Protein AF-A0A372QMX2-F1 (afdb_monomer_lite)

Foldseek 3Di:
DPPQVVDPCSLVVVCVVVVVDDSVRVVVCCLAPVPPLADPDQQDPVLLVLLLVVLVVPQDPVRDDPLVVSQVVCCVPPVHRHGSVNSVVSCVVCVVVSVVVVPDDPDDDDDDDDDDDDDDPPPDDPVNVVVVVVVVVPD

Radius of gyration: 22.15 Å; chains: 1; bounding box: 46×57×44 Å

Structure (mmCIF, N/CA/C/O backbone):
data_AF-A0A372QMX2-F1
#
_entry.id   AF-A0A372QMX2-F1
#
loop_
_atom_site.group_PDB
_atom_site.id
_atom_site.type_symbol
_atom_site.label_atom_id
_atom_site.label_alt_id
_atom_site.label_comp_id
_atom_site.label_asym_id
_atom_site.label_entity_id
_atom_site.label_seq_id
_atom_site.pdbx_PDB_ins_code
_atom_site.Cartn_x
_atom_site.Cartn_y
_atom_site.Cartn_z
_atom_site.occupancy
_atom_site.B_iso_or_equiv
_atom_site.auth_seq_id
_atom_site.auth_comp_id
_atom_site.auth_asym_id
_atom_site.auth_atom_id
_atom_site.pdbx_PDB_model_num
ATOM 1 N N . MET A 1 1 ? 3.155 -12.769 -13.671 1.00 62.50 1 MET A N 1
ATOM 2 C CA . MET A 1 1 ? 4.533 -12.503 -14.147 1.00 62.50 1 MET A CA 1
ATOM 3 C C . MET A 1 1 ? 5.201 -13.814 -14.568 1.00 62.50 1 MET A C 1
ATOM 5 O O . MET A 1 1 ? 6.360 -14.064 -14.267 1.00 62.50 1 MET A O 1
ATOM 9 N N . ASN A 1 2 ? 4.470 -14.699 -15.248 1.00 60.53 2 ASN A N 1
ATOM 10 C CA . ASN A 1 2 ? 4.689 -16.140 -15.059 1.00 60.53 2 ASN A CA 1
ATOM 11 C C . ASN A 1 2 ? 5.872 -16.675 -15.867 1.00 60.53 2 ASN A C 1
ATOM 13 O O . ASN A 1 2 ? 6.560 -17.583 -15.421 1.00 60.53 2 ASN A O 1
ATOM 17 N N . LYS A 1 3 ? 6.180 -16.048 -17.011 1.00 65.00 3 LYS A N 1
ATOM 18 C CA . LYS A 1 3 ? 7.301 -16.479 -17.851 1.00 65.00 3 LYS A CA 1
ATOM 19 C C . LYS A 1 3 ? 8.648 -16.226 -17.174 1.00 65.00 3 LYS A C 1
ATOM 21 O O . LYS A 1 3 ? 9.514 -17.087 -17.231 1.00 65.00 3 LYS A O 1
ATOM 26 N N . TRP A 1 4 ? 8.846 -15.051 -16.567 1.00 63.66 4 TRP A N 1
ATOM 27 C CA . TRP A 1 4 ? 10.166 -14.580 -16.104 1.00 63.66 4 TRP A CA 1
ATOM 28 C C . TRP A 1 4 ? 10.238 -14.309 -14.597 1.00 63.66 4 TRP A C 1
ATOM 30 O O . TRP A 1 4 ? 11.306 -13.967 -14.112 1.00 63.66 4 TRP A O 1
ATOM 40 N N . GLY A 1 5 ? 9.140 -14.469 -13.851 1.00 63.75 5 GLY A N 1
ATOM 41 C CA . GLY A 1 5 ? 9.049 -14.126 -12.426 1.00 63.75 5 GLY A CA 1
ATOM 42 C C . GLY A 1 5 ? 9.967 -14.928 -11.498 1.00 63.75 5 GLY A C 1
ATOM 43 O O . GLY A 1 5 ? 10.250 -14.465 -10.402 1.00 63.75 5 GLY A O 1
ATOM 44 N N . HIS A 1 6 ? 10.482 -16.075 -11.949 1.00 71.56 6 HIS A N 1
ATOM 45 C CA . HIS A 1 6 ? 11.485 -16.867 -11.227 1.00 71.56 6 HIS A CA 1
ATOM 46 C C . HIS A 1 6 ? 12.901 -16.259 -11.287 1.00 71.56 6 HIS A C 1
ATOM 48 O O . HIS A 1 6 ? 13.797 -16.709 -10.582 1.00 71.56 6 HIS A O 1
ATOM 54 N N . LEU A 1 7 ? 13.128 -15.245 -12.130 1.00 75.38 7 LEU A N 1
ATOM 55 C CA . LEU A 1 7 ? 14.431 -14.607 -12.296 1.00 75.38 7 LEU A CA 1
ATOM 56 C C . LEU A 1 7 ? 14.532 -13.324 -11.471 1.00 75.38 7 LEU A C 1
ATOM 58 O O . LEU A 1 7 ? 13.675 -12.441 -11.563 1.00 75.38 7 LEU A O 1
ATOM 62 N N . SER A 1 8 ? 15.654 -13.158 -10.771 1.00 68.06 8 SER A N 1
ATOM 63 C CA . SER A 1 8 ? 15.971 -11.946 -10.001 1.00 68.06 8 SER A CA 1
ATOM 64 C C . SER A 1 8 ? 15.983 -10.668 -10.856 1.00 68.06 8 SER A C 1
ATOM 66 O O . SER A 1 8 ? 15.664 -9.587 -10.368 1.00 68.06 8 SER A O 1
ATOM 68 N N . ASN A 1 9 ? 16.276 -10.783 -12.157 1.00 80.62 9 ASN A N 1
ATOM 69 C CA . ASN A 1 9 ? 16.352 -9.674 -13.113 1.00 80.62 9 ASN A CA 1
ATOM 70 C C . ASN A 1 9 ? 15.146 -9.573 -14.067 1.00 80.62 9 ASN A C 1
ATOM 72 O O . ASN A 1 9 ? 15.243 -8.949 -15.128 1.00 80.62 9 ASN A O 1
ATOM 76 N N . CYS A 1 10 ? 14.003 -10.163 -13.709 1.00 81.62 10 CYS A N 1
ATOM 77 C CA . CYS A 1 10 ? 12.812 -10.236 -14.559 1.00 81.62 10 CYS A CA 1
ATOM 78 C C . CYS A 1 10 ? 12.369 -8.880 -15.144 1.00 81.62 10 CYS A C 1
ATOM 80 O O . CYS A 1 10 ? 12.082 -8.793 -16.338 1.00 81.62 10 CYS A O 1
ATOM 82 N N . TYR A 1 11 ? 12.399 -7.805 -14.351 1.00 85.31 11 TYR A N 1
ATOM 83 C CA . TYR A 1 11 ? 12.025 -6.455 -14.792 1.00 85.31 11 TYR A CA 1
ATOM 84 C C . TYR A 1 11 ? 13.015 -5.840 -15.792 1.00 85.31 11 TYR A C 1
ATOM 86 O O . TYR A 1 11 ? 12.593 -5.184 -16.740 1.00 85.31 11 TYR A O 1
ATOM 94 N N . MET A 1 12 ? 14.322 -6.076 -15.627 1.00 84.88 12 MET A N 1
ATOM 95 C CA . MET A 1 12 ? 15.349 -5.620 -16.583 1.00 84.88 12 MET A CA 1
ATOM 96 C C . MET A 1 12 ? 15.166 -6.275 -17.944 1.00 84.88 12 MET A C 1
ATOM 98 O O . MET A 1 12 ? 15.343 -5.675 -18.998 1.00 84.88 12 MET A O 1
ATOM 102 N N . LYS A 1 13 ? 14.778 -7.537 -17.902 1.00 85.50 13 LYS A N 1
ATOM 103 C CA . LYS A 1 13 ? 14.465 -8.335 -19.065 1.00 85.50 13 LYS A CA 1
ATOM 104 C C . LYS A 1 13 ? 13.251 -7.745 -19.811 1.00 85.50 13 LYS A C 1
ATOM 106 O O . LYS A 1 13 ? 13.297 -7.634 -21.032 1.00 85.50 13 LYS A O 1
ATOM 111 N N . ILE A 1 14 ? 12.196 -7.329 -19.100 1.00 84.94 14 ILE A N 1
ATOM 112 C CA . ILE A 1 14 ? 11.032 -6.644 -19.700 1.00 84.94 14 ILE A CA 1
ATOM 113 C C . ILE A 1 14 ? 11.440 -5.287 -20.285 1.00 84.94 14 ILE A C 1
ATOM 115 O O . ILE A 1 14 ? 11.057 -4.983 -21.409 1.00 84.94 14 ILE A O 1
ATOM 119 N N . HIS A 1 15 ? 12.270 -4.518 -19.578 1.00 88.44 15 HIS A N 1
ATOM 120 C CA . HIS A 1 15 ? 12.805 -3.247 -20.075 1.00 88.44 15 HIS A CA 1
ATOM 121 C C . HIS A 1 15 ? 13.542 -3.403 -21.415 1.00 88.44 15 HIS A C 1
ATOM 123 O O . HIS A 1 15 ? 13.330 -2.607 -22.316 1.00 88.44 15 HIS A O 1
ATOM 129 N N . LYS A 1 16 ? 14.318 -4.481 -21.618 1.00 89.25 16 LYS A N 1
ATOM 130 C CA . LYS A 1 16 ? 14.956 -4.755 -22.924 1.00 89.25 16 LYS A CA 1
ATOM 131 C C . LYS A 1 16 ? 13.962 -4.882 -24.086 1.00 89.25 16 LYS A C 1
ATOM 133 O O . LYS A 1 16 ? 14.356 -4.695 -25.228 1.00 89.25 16 LYS A O 1
ATOM 138 N N . LYS A 1 17 ? 12.705 -5.244 -23.809 1.00 88.25 17 LYS A N 1
ATOM 139 C CA . LYS A 1 17 ? 11.631 -5.315 -24.813 1.00 88.25 17 LYS A CA 1
ATOM 140 C C . LYS A 1 17 ? 10.851 -4.009 -24.943 1.00 88.25 17 LYS A C 1
ATOM 142 O O . LYS A 1 17 ? 10.341 -3.728 -26.016 1.00 88.25 17 LYS A O 1
ATOM 147 N N . PHE A 1 18 ? 10.754 -3.249 -23.857 1.00 85.94 18 PHE A N 1
ATOM 148 C CA . PHE A 1 18 ? 10.033 -1.981 -23.774 1.00 85.94 18 PHE A CA 1
ATOM 149 C C . PHE A 1 18 ? 10.961 -0.921 -23.166 1.00 85.94 18 PHE A C 1
ATOM 151 O O . PHE A 1 18 ? 10.851 -0.621 -21.970 1.00 85.94 18 PHE A O 1
ATOM 158 N N . PRO A 1 19 ? 11.918 -0.395 -23.953 1.00 88.44 19 PRO A N 1
ATOM 159 C CA . PRO A 1 19 ? 12.963 0.492 -23.442 1.00 88.44 19 PRO A CA 1
ATOM 160 C C . PRO A 1 19 ? 12.417 1.843 -22.963 1.00 88.44 19 PRO A C 1
ATOM 162 O O . PRO A 1 19 ? 13.053 2.494 -22.139 1.00 88.44 19 PRO A O 1
ATOM 165 N N . GLU A 1 20 ? 11.214 2.217 -23.405 1.00 93.94 20 GLU A N 1
ATOM 166 C CA . GLU A 1 20 ? 10.464 3.406 -22.976 1.00 93.94 20 GLU A CA 1
ATOM 167 C C . GLU A 1 20 ? 10.214 3.454 -21.462 1.00 93.94 20 GLU A C 1
ATOM 169 O O . GLU A 1 20 ? 10.112 4.532 -20.876 1.00 93.94 20 GLU A O 1
ATOM 174 N N . TYR A 1 21 ? 10.132 2.292 -20.805 1.00 90.06 21 TYR A N 1
ATOM 175 C CA . TYR A 1 21 ? 9.895 2.200 -19.369 1.00 90.06 21 TYR A CA 1
ATOM 176 C C . TYR A 1 21 ? 11.101 1.621 -18.654 1.00 90.06 21 TYR A C 1
ATOM 178 O O . TYR A 1 21 ? 11.565 0.521 -18.952 1.00 90.06 21 TYR A O 1
ATOM 186 N N . THR A 1 22 ? 11.560 2.311 -17.618 1.00 92.44 22 THR A N 1
ATOM 187 C CA . THR A 1 22 ? 12.610 1.796 -16.739 1.00 92.44 22 THR A CA 1
ATOM 188 C C . THR A 1 22 ? 12.145 0.541 -16.002 1.00 92.44 22 THR A C 1
ATOM 190 O O . THR A 1 22 ? 10.972 0.380 -15.650 1.00 92.44 22 THR A O 1
ATOM 193 N N . SER A 1 23 ? 13.088 -0.336 -15.658 1.00 86.81 23 SER A N 1
ATOM 194 C CA . SER A 1 23 ? 12.812 -1.525 -14.839 1.00 86.81 23 SER A CA 1
ATOM 195 C C . SER A 1 23 ? 12.128 -1.190 -13.505 1.00 86.81 23 SER A C 1
ATOM 197 O O . SER A 1 23 ? 11.283 -1.956 -13.035 1.00 86.81 23 SER A O 1
ATOM 199 N N . LYS A 1 24 ? 12.426 -0.018 -12.924 1.00 89.19 24 LYS A N 1
ATOM 200 C CA . LYS A 1 24 ? 11.755 0.506 -11.724 1.00 89.19 24 LYS A CA 1
ATOM 201 C C . LYS A 1 24 ? 10.283 0.828 -11.982 1.00 89.19 24 LYS A C 1
ATOM 203 O O . LYS A 1 24 ? 9.439 0.398 -11.199 1.00 89.19 24 LYS A O 1
ATOM 208 N N . GLN A 1 25 ? 9.964 1.532 -13.070 1.00 90.81 25 GLN A N 1
ATOM 209 C CA . GLN A 1 25 ? 8.578 1.838 -13.449 1.00 90.81 25 GLN A CA 1
ATOM 210 C C . GLN A 1 25 ? 7.782 0.560 -13.722 1.00 90.81 25 GLN A C 1
ATOM 212 O O . GLN A 1 25 ? 6.668 0.412 -13.221 1.00 90.81 25 GLN A O 1
ATOM 217 N N . ILE A 1 26 ? 8.383 -0.400 -14.432 1.00 90.06 26 ILE A N 1
ATOM 218 C CA . ILE A 1 26 ? 7.765 -1.702 -14.713 1.00 90.06 26 ILE A CA 1
ATOM 219 C C . ILE A 1 26 ? 7.473 -2.441 -13.403 1.00 90.06 26 ILE A C 1
ATOM 221 O O . ILE A 1 26 ? 6.350 -2.903 -13.193 1.00 90.06 26 ILE A O 1
ATOM 225 N N . ARG A 1 27 ? 8.450 -2.513 -12.487 1.00 89.44 27 ARG A N 1
ATOM 226 C CA . ARG A 1 27 ? 8.256 -3.121 -11.165 1.00 89.44 27 ARG A CA 1
ATOM 227 C C . ARG A 1 27 ? 7.131 -2.453 -10.399 1.00 89.44 27 ARG A C 1
ATOM 229 O O . ARG A 1 27 ? 6.258 -3.146 -9.887 1.00 89.44 27 ARG A O 1
ATOM 236 N N . GLN A 1 28 ? 7.147 -1.127 -10.326 1.00 87.75 28 GLN A N 1
ATOM 237 C CA . GLN A 1 28 ? 6.142 -0.373 -9.591 1.00 87.75 28 GLN A CA 1
ATOM 238 C C . GLN A 1 28 ? 4.743 -0.603 -10.164 1.00 87.75 28 GLN A C 1
ATOM 240 O O . GLN A 1 28 ? 3.803 -0.855 -9.411 1.00 87.75 28 GLN A O 1
ATOM 245 N N . ARG A 1 29 ? 4.597 -0.569 -11.493 1.00 88.62 29 ARG A N 1
ATOM 246 C CA . ARG A 1 29 ? 3.327 -0.841 -12.172 1.00 88.62 29 ARG A CA 1
ATOM 247 C C . ARG A 1 29 ? 2.841 -2.262 -11.898 1.00 88.62 29 ARG A C 1
ATOM 249 O O . ARG A 1 29 ? 1.657 -2.448 -11.631 1.00 88.62 29 ARG A O 1
ATOM 256 N N . TRP A 1 30 ? 3.746 -3.242 -11.897 1.00 87.06 30 TRP A N 1
ATOM 257 C CA . TRP A 1 30 ? 3.411 -4.630 -11.591 1.00 87.06 30 TRP A CA 1
ATOM 258 C C . TRP A 1 30 ? 2.823 -4.778 -10.184 1.00 87.06 30 TRP A C 1
ATOM 260 O O . TRP A 1 30 ? 1.654 -5.127 -10.044 1.00 87.06 30 TRP A O 1
ATOM 270 N N . VAL A 1 31 ? 3.594 -4.411 -9.155 1.00 84.88 31 VAL A N 1
ATOM 271 C CA . VAL A 1 31 ? 3.221 -4.613 -7.739 1.00 84.88 31 VAL A CA 1
ATOM 272 C C . VAL A 1 31 ? 2.049 -3.750 -7.266 1.00 84.88 31 VAL A C 1
ATOM 274 O O . VAL A 1 31 ? 1.536 -3.957 -6.171 1.00 84.88 31 VAL A O 1
ATOM 277 N N . SER A 1 32 ? 1.645 -2.744 -8.046 1.00 80.88 32 SER A N 1
ATOM 278 C CA . SER A 1 32 ? 0.522 -1.866 -7.701 1.00 80.88 32 SER A CA 1
ATOM 279 C C . SER A 1 32 ? -0.754 -2.164 -8.484 1.00 80.88 32 SER A C 1
ATOM 281 O O . SER A 1 32 ? -1.842 -1.908 -7.963 1.00 80.88 32 SER A O 1
ATOM 283 N N . LYS A 1 33 ? -0.645 -2.644 -9.732 1.00 83.12 33 LYS A N 1
ATOM 284 C CA . LYS A 1 33 ? -1.774 -2.678 -10.676 1.00 83.12 33 LYS A CA 1
ATOM 285 C C . LYS A 1 33 ? -1.899 -3.943 -11.521 1.00 83.12 33 LYS A C 1
ATOM 287 O O . LYS A 1 33 ? -3.012 -4.209 -11.943 1.00 83.12 33 LYS A O 1
ATOM 292 N N . LEU A 1 34 ? -0.816 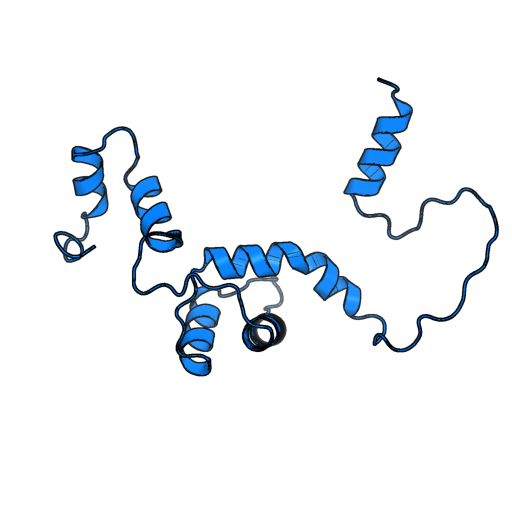-4.661 -11.826 1.00 84.00 34 LEU A N 1
ATOM 293 C CA . LEU A 1 34 ? -0.865 -5.777 -12.795 1.00 84.00 34 LEU A CA 1
ATOM 294 C C .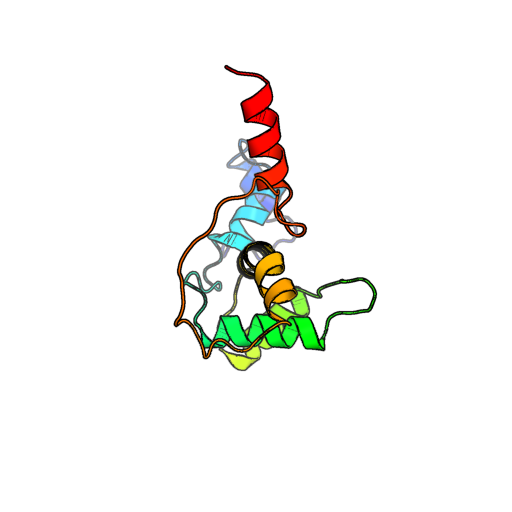 LEU A 1 34 ? -0.736 -7.163 -12.156 1.00 84.00 34 LEU A C 1
ATOM 296 O O . LEU A 1 34 ? -0.934 -8.169 -12.835 1.00 84.00 34 LEU A O 1
ATOM 300 N N . ASP A 1 35 ? -0.362 -7.234 -10.882 1.00 82.31 35 ASP A N 1
ATOM 301 C CA . ASP A 1 35 ? -0.284 -8.501 -10.169 1.00 82.31 35 ASP A CA 1
ATOM 302 C C . ASP A 1 35 ? -1.689 -9.070 -9.920 1.00 82.31 35 ASP A C 1
ATOM 304 O O . ASP A 1 35 ? -2.483 -8.481 -9.194 1.00 82.31 35 ASP A O 1
ATOM 308 N N . GLN A 1 36 ? -1.970 -10.232 -10.516 1.00 81.62 36 GLN A N 1
ATOM 309 C CA . GLN A 1 36 ? -3.259 -10.933 -10.439 1.00 81.62 36 GLN A CA 1
ATOM 310 C C . GLN A 1 36 ? -3.624 -11.378 -9.019 1.00 81.62 36 GLN A C 1
ATOM 312 O O . GLN A 1 36 ? -4.792 -11.620 -8.738 1.00 81.62 36 GLN A O 1
ATOM 317 N N . SER A 1 37 ? -2.640 -11.497 -8.125 1.00 82.69 37 SER A N 1
ATOM 318 C CA . SER A 1 37 ? -2.896 -11.821 -6.720 1.00 82.69 37 SER A CA 1
ATOM 319 C C . SER A 1 37 ? -3.452 -10.635 -5.924 1.00 82.69 37 SER A C 1
ATOM 321 O O . SER A 1 37 ? -3.913 -10.820 -4.799 1.00 82.69 37 SER A O 1
ATOM 323 N N . LEU A 1 38 ? -3.417 -9.417 -6.482 1.00 85.88 38 LEU A N 1
ATOM 324 C CA . LEU A 1 38 ? -3.929 -8.221 -5.824 1.00 85.88 38 LEU A CA 1
ATOM 325 C C . LEU A 1 38 ? -5.446 -8.116 -5.958 1.00 85.88 38 LEU A C 1
ATOM 327 O O . LEU A 1 38 ? -6.009 -8.135 -7.049 1.00 85.88 38 LEU A O 1
ATOM 331 N N . CYS A 1 39 ? -6.105 -7.857 -4.834 1.00 86.00 39 CYS A N 1
ATOM 332 C CA . CYS A 1 39 ? -7.506 -7.474 -4.831 1.00 86.00 39 CYS A CA 1
ATOM 333 C C . CYS A 1 39 ? -7.648 -5.992 -5.225 1.00 86.00 39 CYS A C 1
ATOM 335 O O . CYS A 1 39 ? -7.298 -5.079 -4.461 1.00 86.00 39 CYS A O 1
ATOM 337 N N . HIS A 1 40 ? -8.168 -5.751 -6.432 1.00 84.00 40 HIS A N 1
ATOM 338 C CA . HIS A 1 40 ? -8.329 -4.412 -7.011 1.00 84.00 40 HIS A CA 1
ATOM 339 C C . HIS A 1 40 ? -9.607 -3.679 -6.586 1.00 84.00 40 HIS A C 1
ATOM 341 O O . HIS A 1 40 ? -9.698 -2.465 -6.797 1.00 84.00 40 HIS A O 1
ATOM 347 N N . GLU A 1 41 ? -10.540 -4.383 -5.943 1.00 87.75 41 GLU A N 1
ATOM 348 C CA . GLU A 1 41 ? -11.808 -3.845 -5.440 1.00 87.75 41 GLU A CA 1
ATOM 349 C C . GLU A 1 41 ? -11.603 -2.596 -4.559 1.00 87.75 41 GLU A C 1
ATOM 351 O O . GLU A 1 41 ? -10.500 -2.349 -4.050 1.00 87.75 41 GLU A O 1
ATOM 356 N N . PRO A 1 42 ? -12.618 -1.746 -4.354 1.00 87.38 42 PRO A N 1
ATOM 357 C CA . PRO A 1 42 ? -12.575 -0.751 -3.280 1.00 87.38 42 PRO A CA 1
ATOM 358 C C . PRO A 1 42 ? -12.293 -1.412 -1.919 1.00 87.38 42 PRO A C 1
ATOM 360 O O . PRO A 1 42 ? -12.483 -2.618 -1.762 1.00 87.38 42 PRO A O 1
ATOM 363 N N . LEU A 1 43 ? -11.751 -0.639 -0.972 1.00 89.25 43 LEU A N 1
ATOM 364 C CA . LEU A 1 43 ? -11.661 -1.100 0.416 1.00 89.25 43 LEU A CA 1
ATOM 365 C C . LEU A 1 43 ? -13.083 -1.156 0.970 1.00 89.25 43 LEU A C 1
ATOM 367 O O . LEU A 1 43 ? -13.847 -0.214 0.769 1.00 89.25 43 LEU A O 1
ATOM 371 N N . ASP A 1 44 ? -13.431 -2.260 1.614 1.00 89.94 44 ASP A N 1
ATOM 372 C CA . ASP A 1 44 ? -14.706 -2.381 2.307 1.00 89.94 44 ASP A CA 1
ATOM 373 C C . ASP A 1 44 ? -14.664 -1.624 3.642 1.00 89.94 44 ASP A C 1
ATOM 375 O O . ASP A 1 44 ? -13.594 -1.416 4.215 1.00 89.94 44 ASP A O 1
ATOM 379 N N . LYS A 1 45 ? -15.824 -1.239 4.180 1.00 90.38 45 LYS A N 1
ATOM 380 C CA . LYS A 1 45 ? -15.941 -0.514 5.454 1.00 90.38 45 LYS A CA 1
ATOM 381 C C . LYS A 1 45 ? -15.248 -1.255 6.600 1.00 90.38 45 LYS A C 1
ATOM 383 O O . LYS A 1 45 ? -14.598 -0.621 7.428 1.00 90.38 45 LYS A O 1
ATOM 388 N N . ALA A 1 46 ? -15.337 -2.585 6.631 1.00 90.19 46 ALA A N 1
ATOM 389 C CA . ALA A 1 46 ? -14.653 -3.397 7.635 1.00 90.19 46 ALA A CA 1
ATOM 390 C C . ALA A 1 46 ? -13.119 -3.310 7.506 1.00 90.19 46 ALA A C 1
ATOM 392 O O . ALA A 1 46 ? -12.425 -3.135 8.508 1.00 90.19 46 ALA A O 1
ATOM 393 N N . GLU A 1 47 ? -12.587 -3.350 6.278 1.00 91.50 47 GLU A N 1
ATOM 394 C CA . GLU A 1 47 ? -11.154 -3.150 6.023 1.00 91.50 47 GLU A CA 1
ATOM 395 C C . GLU A 1 47 ? -10.724 -1.725 6.397 1.00 91.50 47 GLU A C 1
ATOM 397 O O . GLU A 1 47 ? -9.675 -1.536 7.007 1.00 91.50 47 GLU A O 1
ATOM 402 N N . GLU A 1 48 ? -11.533 -0.717 6.058 1.00 91.44 48 GLU A N 1
ATOM 403 C CA . GLU A 1 48 ? -11.286 0.691 6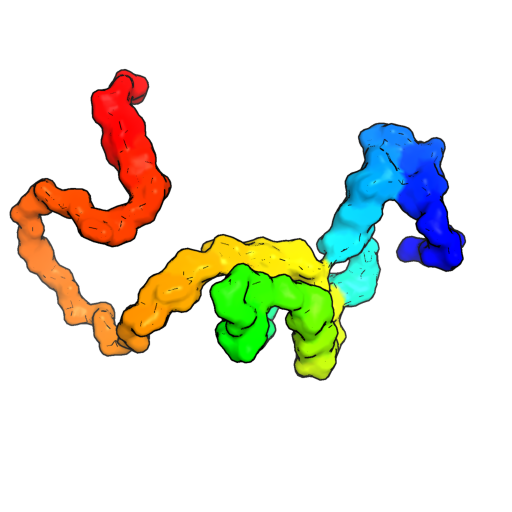.380 1.00 91.44 48 GLU A CA 1
ATOM 404 C C . GLU A 1 48 ? -11.153 0.930 7.891 1.00 91.44 48 GLU A C 1
ATOM 406 O O . GLU A 1 48 ? -10.206 1.598 8.322 1.00 91.44 48 GLU A O 1
ATOM 411 N N . ILE A 1 49 ? -12.073 0.369 8.686 1.00 91.62 49 ILE A N 1
ATOM 412 C CA . ILE A 1 49 ? -12.053 0.432 10.155 1.00 91.62 49 ILE A CA 1
ATOM 413 C C . ILE A 1 49 ? -10.821 -0.298 10.692 1.00 91.62 49 ILE A C 1
ATOM 415 O O . ILE A 1 49 ? -10.076 0.265 11.496 1.00 91.62 49 ILE A O 1
ATOM 419 N N . PHE A 1 50 ? -10.561 -1.511 10.197 1.00 93.62 50 PHE A N 1
ATOM 420 C CA . PHE A 1 50 ? -9.406 -2.302 10.612 1.00 93.62 50 PHE A CA 1
ATOM 421 C C . PHE A 1 50 ? -8.085 -1.572 10.355 1.00 93.62 50 PHE A C 1
ATOM 423 O O . PHE A 1 50 ? -7.222 -1.543 11.225 1.00 93.62 50 PHE A O 1
ATOM 430 N N . ILE A 1 51 ? -7.923 -0.936 9.189 1.00 92.25 51 ILE A N 1
ATOM 431 C CA . ILE A 1 51 ? -6.715 -0.170 8.853 1.00 92.25 51 ILE A CA 1
ATOM 432 C C . ILE A 1 51 ? -6.484 0.956 9.858 1.00 92.25 51 ILE A C 1
ATOM 434 O O . ILE A 1 51 ? -5.362 1.130 10.331 1.00 92.25 51 ILE A O 1
ATOM 438 N N . VAL A 1 52 ? -7.526 1.730 10.170 1.00 91.12 52 VAL A N 1
ATOM 439 C CA . VAL A 1 52 ? -7.414 2.851 11.112 1.00 91.12 52 VAL A CA 1
ATOM 440 C C . VAL A 1 52 ? -7.050 2.343 12.504 1.00 91.12 52 VAL A C 1
ATOM 442 O O . VAL A 1 52 ? -6.123 2.879 13.108 1.00 91.12 52 VAL A O 1
ATOM 445 N N . GLN A 1 53 ? -7.733 1.303 12.983 1.00 90.75 53 GLN A N 1
ATOM 446 C CA . GLN A 1 53 ? -7.484 0.723 14.300 1.00 90.75 53 GLN A CA 1
ATOM 447 C C . GLN A 1 53 ? -6.070 0.140 14.395 1.00 90.75 53 GLN A C 1
ATOM 449 O O . GLN A 1 53 ? -5.301 0.512 15.276 1.00 90.75 53 GLN A O 1
ATOM 454 N N . TRP A 1 54 ? -5.673 -0.677 13.417 1.00 93.75 54 TRP A N 1
ATOM 455 C CA . TRP A 1 54 ? -4.348 -1.288 13.378 1.00 93.75 54 TRP A CA 1
ATOM 456 C C . TRP A 1 54 ? -3.239 -0.238 13.367 1.00 93.75 54 TRP A C 1
ATOM 458 O O . TRP A 1 54 ? -2.239 -0.398 14.065 1.00 93.75 54 TRP A O 1
ATOM 468 N N . ILE A 1 55 ? -3.401 0.842 12.589 1.00 90.75 55 ILE A N 1
ATOM 469 C CA . ILE A 1 55 ? -2.420 1.930 12.564 1.00 90.75 55 ILE A CA 1
ATOM 470 C C . ILE A 1 55 ? -2.335 2.593 13.937 1.00 90.75 55 ILE A C 1
ATOM 472 O O . ILE A 1 55 ? -1.219 2.743 14.413 1.00 90.75 55 ILE A O 1
ATOM 476 N N . LYS A 1 56 ? -3.460 2.924 14.585 1.00 87.19 56 LYS A N 1
ATOM 477 C CA . LYS A 1 56 ? -3.464 3.523 15.931 1.00 87.19 56 LYS A CA 1
ATOM 478 C C . LYS A 1 56 ? -2.747 2.638 16.958 1.00 87.19 56 LYS A C 1
ATOM 480 O O . LYS A 1 56 ? -1.911 3.140 17.699 1.00 87.19 56 LYS A O 1
ATOM 485 N N . ASP A 1 57 ? -3.001 1.333 16.933 1.00 88.25 57 ASP A N 1
ATOM 486 C CA . ASP A 1 57 ? -2.435 0.382 17.900 1.00 88.25 57 ASP A CA 1
ATOM 487 C C . ASP A 1 57 ? -0.944 0.084 17.660 1.00 88.25 57 ASP A C 1
ATOM 489 O O . ASP A 1 57 ? -0.225 -0.321 18.570 1.00 88.25 57 ASP A O 1
ATOM 493 N N . ASN A 1 58 ? -0.459 0.271 16.427 1.00 86.06 58 ASN A N 1
ATOM 494 C CA . ASN A 1 58 ? 0.918 -0.043 16.026 1.00 86.06 58 ASN A CA 1
ATOM 495 C C . ASN A 1 58 ? 1.748 1.207 15.690 1.00 86.06 58 ASN A C 1
ATOM 497 O O . ASN A 1 58 ? 2.878 1.086 15.195 1.00 86.06 58 ASN A O 1
ATOM 501 N N . GLN A 1 59 ? 1.204 2.406 15.914 1.00 80.25 59 GLN A N 1
ATOM 502 C CA . GLN A 1 59 ? 1.917 3.654 15.686 1.00 80.25 59 GLN A CA 1
ATOM 503 C C . GLN A 1 59 ? 2.970 3.825 16.777 1.00 80.25 59 GLN A C 1
ATOM 505 O O . GLN A 1 59 ? 2.682 3.915 17.966 1.00 80.25 59 GLN A O 1
ATOM 510 N N . THR A 1 60 ? 4.229 3.841 16.354 1.00 76.56 60 THR A N 1
ATOM 511 C CA . THR A 1 60 ? 5.351 4.154 17.244 1.00 76.56 60 THR A CA 1
ATOM 512 C C . THR A 1 60 ? 5.404 5.652 17.535 1.00 76.56 60 THR A C 1
ATOM 514 O O . THR A 1 60 ? 4.858 6.449 16.773 1.00 76.56 60 THR A O 1
ATOM 517 N N . ALA A 1 61 ? 6.153 6.047 18.569 1.00 70.44 61 ALA A N 1
ATOM 518 C CA . ALA A 1 61 ? 6.391 7.452 18.925 1.00 70.44 61 ALA A CA 1
ATOM 519 C C . ALA A 1 61 ? 6.951 8.319 17.770 1.00 70.44 61 ALA A C 1
ATOM 521 O O . ALA A 1 61 ? 6.904 9.540 17.839 1.00 70.44 61 ALA A O 1
ATOM 522 N N . TYR A 1 62 ? 7.464 7.697 16.700 1.00 74.38 62 TYR A N 1
ATOM 523 C CA . TYR A 1 62 ? 8.000 8.363 15.508 1.00 74.38 62 TYR A CA 1
ATOM 524 C C . TYR A 1 62 ? 7.032 8.395 14.313 1.00 74.38 62 TYR A C 1
ATOM 526 O O . TYR A 1 62 ? 7.482 8.549 13.178 1.00 74.38 62 TYR A O 1
ATOM 534 N N . ASP A 1 63 ? 5.731 8.158 14.513 1.00 76.94 63 ASP A N 1
ATOM 535 C CA . ASP A 1 63 ? 4.721 8.112 13.439 1.00 76.94 63 ASP A CA 1
ATOM 536 C C . ASP A 1 63 ? 5.023 7.098 12.316 1.00 76.94 63 ASP A C 1
ATOM 538 O O . ASP A 1 63 ? 4.484 7.161 11.203 1.00 76.94 63 ASP A O 1
ATOM 542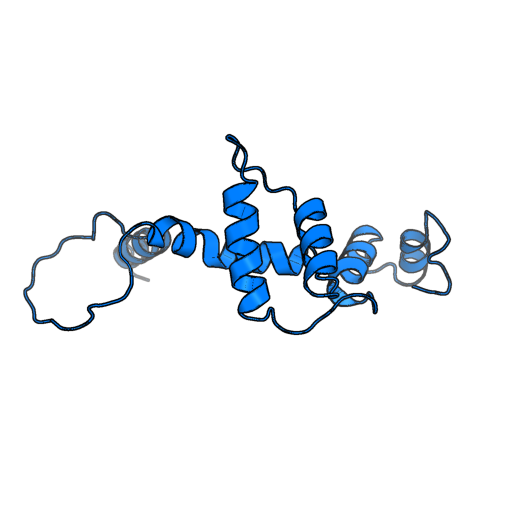 N N . LYS A 1 64 ? 5.899 6.125 12.586 1.00 87.19 64 LYS A N 1
ATOM 543 C CA . LYS A 1 64 ? 6.330 5.149 11.588 1.00 87.19 64 LYS A CA 1
ATOM 544 C C . LYS A 1 64 ? 5.302 4.032 11.461 1.00 87.19 64 LYS A C 1
ATOM 546 O O . LYS A 1 64 ? 5.107 3.251 12.389 1.00 87.19 64 LYS A O 1
ATOM 551 N N . ILE A 1 65 ? 4.718 3.913 10.268 1.00 88.88 65 ILE A N 1
ATOM 552 C CA . ILE A 1 65 ? 3.743 2.870 9.924 1.00 88.88 65 ILE A CA 1
ATOM 553 C C . ILE A 1 65 ? 4.442 1.721 9.195 1.00 88.88 65 ILE A C 1
ATOM 555 O O . ILE A 1 65 ? 5.051 1.898 8.134 1.00 88.88 65 ILE A O 1
ATOM 559 N N . TYR A 1 66 ? 4.321 0.510 9.737 1.00 91.50 66 TYR A N 1
ATOM 560 C CA . TYR A 1 66 ? 4.874 -0.703 9.136 1.00 91.50 66 TYR A CA 1
ATOM 561 C C . TYR A 1 66 ? 3.909 -1.316 8.112 1.00 91.50 66 TYR A C 1
ATOM 563 O O . TYR A 1 66 ? 3.281 -2.342 8.365 1.00 91.50 66 TYR A O 1
ATOM 571 N N . TRP A 1 67 ? 3.834 -0.723 6.918 1.00 92.38 67 TRP A N 1
ATOM 572 C CA . TRP A 1 67 ? 2.894 -1.128 5.859 1.00 92.38 67 TRP A CA 1
ATOM 573 C C . TRP A 1 67 ? 2.911 -2.621 5.517 1.00 92.38 67 TRP A C 1
ATOM 575 O O . TRP A 1 67 ? 1.859 -3.217 5.322 1.00 92.38 67 TRP A O 1
ATOM 585 N N . LYS A 1 68 ? 4.092 -3.253 5.477 1.00 91.38 68 LYS A N 1
ATOM 586 C CA . LYS A 1 68 ? 4.205 -4.694 5.195 1.00 91.38 68 LYS A CA 1
ATOM 587 C C . LYS A 1 68 ? 3.512 -5.558 6.252 1.00 91.38 68 LYS A C 1
ATOM 589 O O . LYS A 1 68 ? 2.913 -6.566 5.894 1.00 91.38 68 LYS A O 1
ATOM 594 N N . LYS A 1 69 ? 3.581 -5.158 7.528 1.00 93.19 69 LYS A N 1
ATOM 595 C CA . LYS A 1 69 ? 2.893 -5.855 8.623 1.00 93.19 69 LYS A CA 1
ATOM 596 C C . LYS A 1 69 ? 1.379 -5.662 8.516 1.00 93.19 69 LYS A C 1
ATOM 598 O O . LYS A 1 69 ? 0.650 -6.639 8.608 1.00 93.19 69 LYS A O 1
ATOM 603 N N . LEU A 1 70 ? 0.929 -4.444 8.209 1.00 94.00 70 LEU A N 1
ATOM 604 C CA . LEU A 1 70 ? -0.489 -4.154 7.972 1.00 94.00 70 LEU A CA 1
ATOM 605 C C . LEU A 1 70 ? -1.067 -4.975 6.805 1.00 94.00 70 LEU A C 1
ATOM 607 O O . LEU A 1 70 ? -2.152 -5.528 6.928 1.00 94.00 70 LEU A O 1
ATOM 611 N N . ILE A 1 71 ? -0.341 -5.097 5.686 1.00 93.12 71 ILE A N 1
ATOM 612 C CA . ILE A 1 71 ? -0.768 -5.925 4.541 1.00 93.12 71 ILE A CA 1
ATOM 613 C C . ILE A 1 71 ? -0.905 -7.395 4.945 1.00 93.12 71 ILE A C 1
ATOM 615 O O . ILE A 1 71 ? -1.866 -8.045 4.543 1.00 93.12 71 ILE A O 1
ATOM 619 N N . ALA A 1 72 ? 0.049 -7.919 5.721 1.00 93.12 72 ALA A N 1
ATOM 620 C CA . ALA A 1 72 ? -0.009 -9.294 6.204 1.00 93.12 72 ALA A CA 1
ATOM 621 C C . ALA A 1 72 ? -1.226 -9.515 7.117 1.00 93.12 72 ALA A C 1
ATOM 623 O O . ALA A 1 72 ? -1.985 -10.447 6.876 1.00 93.12 72 ALA A O 1
ATOM 624 N N . ALA A 1 73 ? -1.464 -8.608 8.069 1.00 93.44 73 ALA A N 1
ATOM 625 C CA . ALA A 1 73 ? -2.609 -8.671 8.977 1.00 93.44 73 ALA A CA 1
ATOM 626 C C . ALA A 1 73 ? -3.956 -8.564 8.236 1.00 93.44 73 ALA A C 1
ATOM 628 O O . ALA A 1 73 ? -4.883 -9.313 8.517 1.00 93.44 73 ALA A O 1
ATOM 629 N N . LEU A 1 74 ? -4.059 -7.685 7.232 1.00 92.94 74 LEU A N 1
ATOM 630 C CA . LEU A 1 74 ? -5.246 -7.596 6.374 1.00 92.94 74 LEU A CA 1
ATOM 631 C C . LEU A 1 74 ? -5.488 -8.879 5.582 1.00 92.94 74 LEU A C 1
ATOM 633 O O . LEU A 1 74 ? -6.627 -9.316 5.444 1.00 92.94 74 LEU A O 1
ATOM 637 N N . LYS A 1 75 ? -4.421 -9.482 5.052 1.00 92.62 75 LYS A N 1
ATOM 638 C CA . LYS A 1 75 ? -4.527 -10.742 4.318 1.00 92.62 75 LYS A CA 1
ATOM 639 C C . LYS A 1 75 ? -4.982 -11.879 5.233 1.00 92.62 75 LYS A C 1
ATOM 641 O O . LYS A 1 75 ? -5.769 -12.707 4.795 1.00 92.62 75 LYS A O 1
ATOM 646 N N . GLU A 1 76 ? -4.495 -11.915 6.468 1.00 93.44 76 GLU A N 1
ATOM 647 C CA . GLU A 1 76 ? -4.889 -12.901 7.476 1.00 93.44 76 GLU A CA 1
ATOM 648 C C . GLU A 1 76 ? -6.361 -12.749 7.882 1.00 93.44 76 GLU A C 1
ATOM 650 O O . GLU A 1 76 ? -7.083 -13.738 7.918 1.00 93.44 76 GLU A O 1
ATOM 655 N N . GLN A 1 77 ? -6.824 -11.515 8.099 1.00 92.94 77 GLN A N 1
ATOM 656 C CA . GLN A 1 77 ? -8.194 -11.231 8.544 1.00 92.94 77 GLN A CA 1
ATOM 657 C C . GLN A 1 77 ? -9.244 -11.333 7.427 1.00 92.94 77 GLN A C 1
ATOM 659 O O . GLN A 1 77 ? -10.320 -11.885 7.633 1.00 92.94 77 GLN A O 1
ATOM 664 N N . PHE A 1 78 ? -8.954 -10.803 6.235 1.00 90.88 78 PHE A N 1
ATOM 665 C CA . PHE A 1 78 ? -9.939 -10.659 5.152 1.00 90.88 78 PHE A CA 1
ATOM 666 C C . PHE A 1 78 ? -9.676 -11.577 3.953 1.00 90.88 78 PHE A C 1
ATOM 668 O O . PHE A 1 78 ? -10.425 -11.548 2.979 1.00 90.88 78 PHE A O 1
ATOM 675 N N . GLY A 1 79 ? -8.572 -12.332 3.948 1.00 89.25 79 GLY A N 1
ATOM 676 C CA . GLY A 1 79 ? -8.163 -13.168 2.812 1.00 89.25 79 GLY A CA 1
ATOM 677 C C . GLY A 1 79 ? -7.734 -12.383 1.562 1.00 89.25 79 GLY A C 1
ATOM 678 O O . GLY A 1 79 ? -7.351 -12.980 0.555 1.00 89.25 79 GLY A O 1
ATOM 679 N N . LYS A 1 80 ? -7.769 -11.044 1.599 1.00 88.69 80 LYS A N 1
ATOM 680 C CA . LYS A 1 80 ? -7.519 -10.161 0.451 1.00 88.69 80 LYS A CA 1
ATOM 681 C C . LYS A 1 80 ? -6.118 -9.558 0.514 1.00 88.69 80 LYS A C 1
ATOM 683 O O . LYS A 1 80 ? -5.766 -8.841 1.448 1.00 88.69 80 LYS A O 1
ATOM 688 N N . LEU A 1 81 ? -5.317 -9.775 -0.531 1.00 89.62 81 LEU A N 1
ATOM 689 C CA . LEU A 1 81 ? -4.028 -9.097 -0.674 1.00 89.62 81 LEU A CA 1
ATOM 690 C C . LEU A 1 81 ? -4.235 -7.699 -1.271 1.00 89.62 81 LEU A C 1
ATOM 692 O O . LEU A 1 81 ? -4.497 -7.538 -2.464 1.00 89.62 81 LEU A O 1
ATOM 696 N N . ARG A 1 82 ? -4.100 -6.667 -0.437 1.00 89.81 82 ARG A N 1
ATOM 697 C CA . ARG A 1 82 ? -4.147 -5.263 -0.867 1.00 89.81 82 ARG A CA 1
ATOM 698 C C . ARG A 1 82 ? -2.745 -4.748 -1.187 1.00 89.81 82 ARG A C 1
ATOM 700 O O . ARG A 1 82 ? -1.781 -5.059 -0.493 1.00 89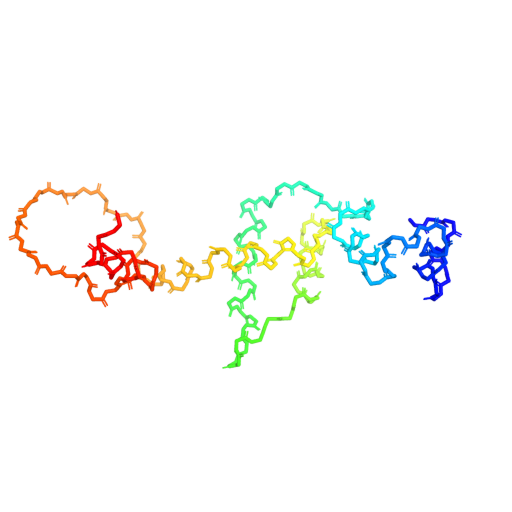.81 82 ARG A O 1
ATOM 707 N N . SER A 1 83 ? -2.627 -3.925 -2.232 1.00 89.38 83 SER A N 1
ATOM 708 C CA . SER A 1 83 ? -1.345 -3.282 -2.548 1.00 89.38 83 SER A CA 1
ATOM 709 C C . SER A 1 83 ? -0.983 -2.241 -1.489 1.00 89.38 83 SER A C 1
ATOM 711 O O . SER A 1 83 ? -1.843 -1.507 -0.998 1.00 89.38 83 SER A O 1
ATOM 713 N N . GLU A 1 84 ? 0.312 -2.106 -1.201 1.00 92.06 84 GLU A N 1
ATOM 714 C CA . GLU A 1 84 ? 0.826 -1.075 -0.290 1.00 92.06 84 GLU A CA 1
ATOM 715 C C . GLU A 1 84 ? 0.361 0.330 -0.694 1.00 92.06 84 GLU A C 1
ATOM 717 O O . GLU A 1 84 ? 0.006 1.151 0.148 1.00 92.06 84 GLU A O 1
ATOM 722 N N . ASN A 1 85 ? 0.295 0.593 -2.001 1.00 89.88 85 ASN A N 1
ATOM 723 C CA . ASN A 1 85 ? -0.127 1.886 -2.520 1.00 89.88 85 ASN A CA 1
ATOM 724 C C . ASN A 1 85 ? -1.607 2.182 -2.234 1.00 89.88 85 ASN A C 1
ATOM 726 O O . ASN A 1 85 ? -1.959 3.334 -2.009 1.00 89.88 85 ASN A O 1
ATOM 730 N N . LYS A 1 86 ? -2.477 1.162 -2.227 1.00 91.00 86 LYS A N 1
ATOM 731 C CA . LYS A 1 86 ? -3.901 1.320 -1.882 1.00 91.00 86 LYS A CA 1
ATOM 732 C C . LYS A 1 86 ? -4.050 1.777 -0.429 1.00 91.00 86 LYS A C 1
ATOM 734 O O . LYS A 1 86 ? -4.777 2.729 -0.168 1.00 91.00 86 LYS A O 1
ATOM 739 N N . LEU A 1 87 ? -3.311 1.142 0.481 1.00 91.81 87 LEU A N 1
ATOM 740 C CA . LEU A 1 87 ? -3.322 1.446 1.915 1.00 91.81 87 LEU A CA 1
ATOM 741 C C . LEU A 1 87 ? -2.752 2.830 2.213 1.00 91.81 87 LEU A C 1
ATOM 743 O O . LEU A 1 87 ? -3.357 3.597 2.956 1.00 91.81 87 LEU A O 1
ATOM 747 N N . LYS A 1 88 ? -1.624 3.173 1.579 1.00 91.62 88 LYS A N 1
ATOM 748 C CA . LYS A 1 88 ? -1.037 4.512 1.680 1.00 91.62 88 LYS A CA 1
ATOM 749 C C . LYS A 1 88 ? -2.006 5.579 1.196 1.00 91.62 88 LYS A C 1
ATOM 751 O O . LYS A 1 88 ? -2.246 6.537 1.919 1.00 91.62 88 LYS A O 1
ATOM 756 N N . ASN A 1 89 ? -2.583 5.402 0.008 1.00 90.94 89 ASN A N 1
ATOM 757 C CA . ASN A 1 89 ? -3.538 6.362 -0.540 1.00 90.94 89 ASN A CA 1
ATOM 758 C C . ASN A 1 89 ? -4.733 6.550 0.401 1.00 90.94 89 ASN A C 1
ATOM 760 O O . ASN A 1 89 ? -5.097 7.684 0.693 1.00 90.94 89 ASN A O 1
ATOM 764 N N . TYR A 1 90 ? -5.292 5.452 0.919 1.00 91.50 90 TYR A N 1
ATOM 765 C CA . TYR A 1 90 ? -6.379 5.500 1.894 1.00 91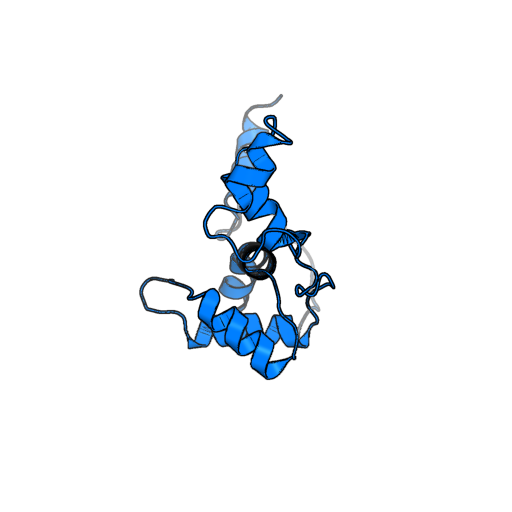.50 90 TYR A CA 1
ATOM 766 C C . TYR A 1 90 ? -5.987 6.301 3.142 1.00 91.50 90 TYR A C 1
ATOM 768 O O . TYR A 1 90 ? -6.620 7.310 3.449 1.00 91.50 90 TYR A O 1
ATOM 776 N N . TRP A 1 91 ? -4.902 5.910 3.814 1.00 91.88 91 TRP A N 1
ATOM 777 C CA . TRP A 1 91 ? -4.465 6.557 5.047 1.00 91.88 91 TRP A CA 1
ATOM 778 C C . TRP A 1 91 ? -4.130 8.032 4.842 1.00 91.88 91 TRP A C 1
ATOM 780 O O . TRP A 1 91 ? -4.660 8.872 5.555 1.00 91.88 91 TRP A O 1
ATOM 790 N N . TYR A 1 92 ? -3.299 8.382 3.857 1.00 89.12 92 TYR A N 1
ATOM 791 C CA . TYR A 1 92 ? -2.885 9.773 3.660 1.00 89.12 92 TYR A CA 1
ATOM 792 C C . TYR A 1 92 ? -4.027 10.676 3.189 1.00 89.12 92 TYR A C 1
ATOM 794 O O . TYR A 1 92 ? -4.039 11.846 3.557 1.00 89.12 92 TYR A O 1
ATOM 802 N N . SER A 1 93 ? -5.019 10.145 2.463 1.00 87.69 93 SER A N 1
ATOM 803 C CA . SER A 1 93 ? -6.226 10.913 2.121 1.00 87.69 93 SER A CA 1
ATOM 804 C C . SER A 1 93 ? -7.097 11.239 3.341 1.00 87.69 93 SER A C 1
ATOM 806 O O . SER A 1 93 ? -7.800 12.245 3.341 1.00 87.69 93 SER A O 1
ATOM 808 N N . ARG A 1 94 ? -7.036 10.411 4.395 1.00 84.31 94 ARG A N 1
ATOM 809 C CA . ARG A 1 94 ? -7.885 10.530 5.590 1.00 84.31 94 ARG A CA 1
ATOM 810 C C . ARG A 1 94 ? -7.134 10.914 6.864 1.00 84.31 94 ARG A C 1
ATOM 812 O O . ARG A 1 94 ? -7.790 11.212 7.855 1.00 84.31 94 ARG A O 1
ATOM 819 N N . LYS A 1 95 ? -5.796 10.959 6.860 1.00 80.06 95 LYS A N 1
ATOM 820 C CA . LYS A 1 95 ? -4.961 11.209 8.051 1.00 80.06 95 LYS A CA 1
ATOM 821 C C . LYS A 1 95 ? -5.407 12.475 8.788 1.00 80.06 95 LYS A C 1
ATOM 823 O O . LYS A 1 95 ? -5.554 12.435 10.001 1.00 80.06 95 LYS A O 1
ATOM 828 N N . GLY A 1 96 ? -5.701 13.557 8.060 1.00 72.81 96 GLY A N 1
ATOM 829 C CA . GLY A 1 96 ? -6.215 14.800 8.649 1.00 72.81 96 GLY A CA 1
ATOM 830 C C . GLY A 1 96 ? -7.564 14.626 9.356 1.00 72.81 96 GLY A C 1
ATOM 831 O O . GLY A 1 96 ? -7.710 15.045 10.496 1.00 72.81 96 GLY A O 1
ATOM 832 N N . GLN A 1 97 ? -8.516 13.931 8.727 1.00 72.44 97 GLN A N 1
ATOM 833 C CA . GLN A 1 97 ? -9.856 13.696 9.284 1.00 72.44 97 GLN A CA 1
ATOM 834 C C . GLN A 1 97 ? -9.848 12.712 10.461 1.00 72.44 97 GLN A C 1
ATOM 836 O O . GLN A 1 97 ? -10.639 12.842 11.387 1.00 72.44 97 GLN A O 1
ATOM 841 N N . VAL A 1 98 ? -8.976 11.701 10.422 1.00 69.12 98 VAL A N 1
ATOM 842 C CA . VAL A 1 98 ? -8.855 10.681 11.477 1.00 69.12 98 VAL A CA 1
ATOM 843 C C . VAL A 1 98 ? -8.158 11.245 12.715 1.00 69.12 98 VAL A C 1
ATOM 845 O O . VAL A 1 98 ? -8.513 10.862 13.825 1.00 69.12 98 VAL A O 1
ATOM 848 N N . LEU A 1 99 ? -7.192 12.154 12.536 1.00 65.94 99 LEU A N 1
ATOM 849 C CA . LEU A 1 99 ? -6.536 12.856 13.643 1.00 65.94 99 LEU A CA 1
ATOM 850 C C . LEU A 1 99 ? -7.418 13.970 14.224 1.00 65.94 99 LEU A C 1
ATOM 852 O O . LEU A 1 99 ? -7.391 14.176 15.434 1.00 65.94 99 LEU A O 1
ATOM 856 N N . SER A 1 100 ? -8.226 14.651 13.400 1.00 58.91 100 SER A N 1
ATOM 857 C CA . SER A 1 100 ? -9.136 15.702 13.875 1.00 58.91 100 SER A CA 1
ATOM 858 C C . SER A 1 100 ? -10.378 15.145 14.582 1.00 58.91 100 SER A C 1
ATOM 860 O O . SER A 1 100 ? -10.833 15.732 15.553 1.00 58.91 100 SER A O 1
ATOM 862 N N . LYS A 1 101 ? -10.907 13.985 14.160 1.00 52.50 101 LYS A N 1
ATOM 863 C CA . LYS A 1 101 ? -12.096 13.343 14.765 1.00 52.50 101 LYS A CA 1
ATOM 864 C C . LYS A 1 101 ? -11.856 12.661 16.118 1.00 52.50 101 LYS A C 1
ATOM 866 O O . LYS A 1 101 ? -12.735 11.960 16.608 1.00 52.50 101 LYS A O 1
ATOM 871 N N . ASN A 1 102 ? -10.711 12.888 16.760 1.00 48.41 102 ASN A N 1
ATOM 872 C CA . ASN A 1 102 ? -10.581 12.602 18.190 1.00 48.41 102 ASN A CA 1
ATOM 873 C C . ASN A 1 102 ? -11.353 13.620 19.068 1.00 48.41 102 ASN A C 1
ATOM 875 O O . ASN A 1 102 ? -11.351 13.468 20.286 1.00 48.41 102 ASN A O 1
ATOM 879 N N . CYS A 1 103 ? -12.059 14.605 18.489 1.00 39.16 103 CYS A N 1
ATOM 880 C CA . CYS A 1 103 ? -13.115 15.349 19.174 1.00 39.16 103 CYS A CA 1
ATOM 881 C C . CYS A 1 103 ? -14.512 15.046 18.585 1.00 39.16 103 CYS A C 1
ATOM 883 O O . CYS A 1 103 ? -14.786 15.273 17.411 1.00 39.16 103 CYS A O 1
ATOM 885 N N . VAL A 1 104 ? -15.381 14.556 19.475 1.00 34.00 104 VAL A N 1
ATOM 886 C CA . VAL A 1 104 ? -16.849 14.445 19.400 1.00 34.00 104 VAL A CA 1
ATOM 887 C C . VAL A 1 104 ? -17.426 13.389 18.444 1.00 34.00 104 VAL A C 1
ATOM 889 O O . VAL A 1 104 ? -17.404 13.493 17.218 1.00 34.00 104 VAL A O 1
ATOM 892 N N . SER A 1 105 ? -18.004 12.366 19.085 1.00 39.81 105 SER A N 1
ATOM 893 C CA . SER A 1 105 ? -18.935 11.401 18.504 1.00 39.81 105 SER A CA 1
ATOM 894 C C . SER A 1 105 ? -20.070 12.141 17.802 1.00 39.81 105 SER A C 1
ATOM 896 O O . SER A 1 105 ? -20.670 13.057 18.356 1.00 39.81 105 SER A O 1
ATOM 898 N N . SER A 1 106 ? -20.340 11.763 16.562 1.00 44.25 106 SER A N 1
ATOM 899 C CA . SER A 1 106 ? -21.352 12.369 15.709 1.00 44.25 106 SER A CA 1
ATOM 900 C C . SER A 1 106 ? -22.763 11.958 16.136 1.00 44.25 106 SER A C 1
ATOM 902 O O . SER A 1 106 ? -23.375 11.128 15.475 1.00 44.25 106 SER A O 1
ATOM 904 N N . GLU A 1 107 ? -23.265 12.558 17.210 1.00 44.88 107 GLU A N 1
ATOM 905 C CA . GLU A 1 107 ? -24.684 12.612 17.576 1.00 44.88 107 GLU A CA 1
ATOM 906 C C . GLU A 1 107 ? -24.973 14.010 18.135 1.00 44.88 107 GLU A C 1
ATOM 908 O O . GLU A 1 107 ? -24.978 14.213 19.336 1.00 44.88 107 GLU A O 1
ATOM 913 N N . ASP A 1 108 ? -25.063 15.000 17.244 1.00 35.84 108 ASP A N 1
ATOM 914 C CA . ASP A 1 108 ? -25.958 16.163 17.363 1.00 35.84 108 ASP A CA 1
ATOM 915 C C . ASP A 1 108 ? -25.639 17.152 16.236 1.00 35.84 108 ASP A C 1
ATOM 917 O O . ASP A 1 108 ? -24.712 17.961 16.285 1.00 35.84 108 ASP A O 1
ATOM 921 N N . ARG A 1 109 ? -26.406 17.059 15.149 1.00 42.19 109 ARG A N 1
ATOM 922 C CA . ARG A 1 109 ? -26.450 18.078 14.093 1.00 42.19 109 ARG A CA 1
ATOM 923 C C . ARG A 1 109 ? -27.869 18.618 14.034 1.00 42.19 109 ARG A C 1
ATOM 925 O O . ARG A 1 109 ? -28.592 18.354 13.086 1.00 42.19 109 ARG A O 1
ATOM 932 N N . ASN A 1 110 ? -28.242 19.370 15.061 1.00 50.72 110 ASN A N 1
ATOM 933 C CA . ASN A 1 110 ? -29.350 20.313 15.009 1.00 50.72 110 ASN A CA 1
ATOM 934 C C . ASN A 1 110 ? -28.950 21.571 15.777 1.00 50.72 110 ASN A C 1
ATOM 936 O O . ASN A 1 110 ? -29.008 21.577 16.999 1.00 50.72 110 ASN A O 1
ATOM 940 N N . MET A 1 111 ? -28.518 22.600 15.044 1.00 33.88 111 MET A N 1
ATOM 941 C CA . MET A 1 111 ? -28.830 24.021 15.267 1.00 33.88 111 MET A CA 1
ATOM 942 C C . MET A 1 111 ? -27.856 24.894 14.468 1.00 33.88 111 MET A C 1
ATOM 944 O O . MET A 1 111 ? -26.653 24.905 14.707 1.00 33.88 111 MET A O 1
ATOM 948 N N . LEU A 1 112 ? -28.408 25.645 13.522 1.00 40.56 112 LEU A N 1
ATOM 949 C CA . LEU A 1 112 ? -27.923 26.968 13.130 1.00 40.56 112 LEU A CA 1
ATOM 950 C C . LEU A 1 112 ? -29.111 27.911 13.399 1.00 40.56 112 LEU A C 1
ATOM 952 O O . LEU A 1 112 ? -30.246 27.458 13.203 1.00 40.56 112 LEU A O 1
ATOM 956 N N . PRO A 1 113 ? -28.913 29.171 13.828 1.00 41.28 113 PRO A N 1
ATOM 957 C CA . PRO A 1 113 ? -28.540 30.202 12.850 1.00 41.28 113 PRO A CA 1
ATOM 958 C C . PRO A 1 113 ? -27.626 31.349 13.355 1.00 41.28 113 PRO A C 1
ATOM 960 O O . PRO A 1 113 ? -27.756 31.809 14.481 1.00 41.28 113 PRO A O 1
ATOM 963 N N . SER A 1 114 ? -26.787 31.826 12.423 1.00 46.25 114 SER A N 1
ATOM 964 C CA . SER A 1 114 ? -26.365 33.217 12.139 1.00 46.25 114 SER A CA 1
ATOM 965 C C . SER A 1 114 ? -25.794 34.127 13.241 1.00 46.25 114 SER A C 1
ATOM 967 O O . SER A 1 114 ? -26.511 34.473 14.169 1.00 46.25 114 SER A O 1
ATOM 969 N N . GLN A 1 115 ? -24.589 34.678 13.014 1.00 37.34 115 GLN A N 1
ATOM 970 C CA . GLN A 1 115 ? -24.334 36.132 12.979 1.00 37.34 115 GLN A CA 1
ATOM 971 C C . GLN A 1 115 ? -22.904 36.451 12.512 1.00 37.34 115 GLN A C 1
ATOM 973 O O . GLN A 1 115 ? -21.971 35.691 12.761 1.00 37.34 115 GLN A O 1
ATOM 978 N N . ASP A 1 116 ? -22.817 37.543 11.763 1.00 46.31 116 ASP A N 1
ATOM 979 C CA . ASP A 1 116 ? -21.653 38.110 11.093 1.00 46.31 116 ASP A CA 1
ATOM 980 C C . ASP A 1 116 ? -20.560 38.543 12.080 1.00 46.31 116 ASP A C 1
ATOM 982 O O . ASP A 1 116 ? -20.877 39.210 13.056 1.00 46.31 116 ASP A O 1
ATOM 986 N N . ASP A 1 117 ? -19.305 38.178 11.801 1.00 39.59 117 ASP A N 1
ATOM 987 C CA . ASP A 1 117 ? -18.084 38.943 12.093 1.00 39.59 117 ASP A CA 1
ATOM 988 C C . ASP A 1 117 ? -16.902 38.257 11.371 1.00 39.59 117 ASP A C 1
ATOM 990 O O . ASP A 1 117 ? -16.761 37.030 11.380 1.00 39.59 117 ASP A O 1
ATOM 994 N N . ASP A 1 118 ? -16.090 39.052 10.674 1.00 50.47 118 ASP A N 1
ATOM 995 C CA . ASP A 1 118 ? -14.890 38.628 9.950 1.00 50.47 118 ASP A CA 1
ATOM 996 C C . ASP A 1 118 ? -13.841 38.043 10.911 1.00 50.47 118 ASP A C 1
ATOM 998 O O . ASP A 1 118 ? -13.015 38.771 11.455 1.00 50.47 118 ASP A O 1
ATOM 1002 N N . ASP A 1 119 ? -13.819 36.722 11.086 1.00 48.22 119 ASP A N 1
ATOM 1003 C CA . ASP A 1 119 ? -12.716 36.041 11.764 1.00 48.22 119 ASP A CA 1
ATOM 1004 C C . ASP A 1 119 ? -12.380 34.717 11.072 1.00 48.22 119 ASP A C 1
ATOM 1006 O O . ASP A 1 119 ? -13.166 33.768 11.008 1.00 48.22 119 ASP A O 1
ATOM 1010 N N . ILE A 1 120 ? -11.163 34.655 10.528 1.00 54.12 120 ILE A N 1
ATOM 1011 C CA . ILE A 1 120 ? -10.568 33.431 9.990 1.00 54.12 120 ILE A CA 1
ATOM 1012 C C . ILE A 1 120 ? -10.579 32.385 11.119 1.00 54.12 120 ILE A C 1
ATOM 1014 O O . ILE A 1 120 ? -9.986 32.638 12.172 1.00 54.12 120 ILE A O 1
ATOM 1018 N N . PRO A 1 121 ? -11.196 31.200 10.937 1.00 48.06 121 PRO A N 1
ATOM 1019 C CA . PRO A 1 121 ? -11.284 30.213 12.003 1.00 48.06 121 PRO A CA 1
ATOM 1020 C C . PRO A 1 121 ? -9.876 29.807 12.461 1.00 48.06 121 PRO A C 1
ATOM 1022 O O . PRO A 1 121 ? -9.032 29.494 11.612 1.00 48.06 121 PRO A O 1
ATOM 1025 N N . PRO A 1 122 ? -9.604 29.704 13.775 1.00 52.59 122 PRO A N 1
ATOM 1026 C CA . PRO A 1 122 ? -8.276 29.375 14.307 1.00 52.59 122 PRO A CA 1
ATOM 1027 C C . PRO A 1 122 ? -7.813 27.938 13.983 1.00 52.59 122 PRO A C 1
ATOM 1029 O O . PRO A 1 122 ? -6.788 27.479 14.485 1.00 52.59 122 PRO A O 1
ATOM 1032 N N . ASN A 1 123 ? -8.551 27.214 13.136 1.00 59.50 123 ASN A N 1
ATOM 1033 C CA . ASN A 1 123 ? -8.237 25.875 12.651 1.00 59.50 123 ASN A CA 1
ATOM 1034 C C . ASN A 1 123 ? -8.209 25.753 11.114 1.00 59.50 123 ASN A C 1
ATOM 1036 O O . ASN A 1 123 ? -8.210 24.625 10.613 1.00 59.50 123 ASN A O 1
ATOM 1040 N N . ALA A 1 124 ? -8.181 26.873 10.379 1.00 56.34 124 ALA A N 1
ATOM 1041 C CA . ALA A 1 124 ? -8.204 26.867 8.920 1.00 56.34 124 ALA A CA 1
ATOM 1042 C C . ALA A 1 124 ? -7.073 25.996 8.345 1.00 56.34 124 ALA A C 1
ATOM 1044 O O . ALA A 1 124 ? -5.895 26.111 8.705 1.00 56.34 124 ALA A O 1
ATOM 1045 N N . SER A 1 125 ? -7.444 25.094 7.438 1.00 68.50 125 SER A N 1
ATOM 1046 C CA . SER A 1 125 ? -6.506 24.222 6.743 1.00 68.50 125 SER A CA 1
ATOM 1047 C C . SER A 1 125 ? -5.498 25.070 5.972 1.00 68.50 125 SER A C 1
ATOM 1049 O O . SER A 1 125 ? -5.840 26.097 5.393 1.00 68.50 125 SER A O 1
ATOM 1051 N N . ARG A 1 126 ? -4.247 24.611 5.868 1.00 64.56 126 ARG A N 1
ATOM 1052 C CA . ARG A 1 126 ? -3.197 25.305 5.100 1.00 64.56 126 ARG A CA 1
ATOM 1053 C C . ARG A 1 126 ? -3.635 25.656 3.667 1.00 64.56 126 ARG A C 1
ATOM 1055 O O . ARG A 1 126 ? -3.161 26.638 3.113 1.00 64.56 126 ARG A O 1
ATOM 1062 N N . MET A 1 127 ? -4.540 24.873 3.076 1.00 68.50 127 MET A N 1
ATOM 1063 C CA . MET A 1 127 ? -5.134 25.166 1.766 1.00 68.50 127 MET A CA 1
ATOM 1064 C C . MET A 1 127 ? -6.124 26.335 1.786 1.00 68.50 127 MET A C 1
ATOM 1066 O O . MET A 1 127 ? -6.147 27.108 0.837 1.00 68.50 127 MET A O 1
ATOM 1070 N N . GLU A 1 128 ? -6.915 26.478 2.846 1.00 70.44 128 GLU A N 1
ATOM 1071 C CA . GLU A 1 128 ? -7.870 27.582 3.011 1.00 70.44 128 GLU A CA 1
ATOM 1072 C C . GLU A 1 128 ? -7.124 28.899 3.235 1.00 70.44 128 GLU A C 1
ATOM 1074 O O . GLU A 1 128 ? -7.463 29.902 2.615 1.00 70.44 128 GLU A O 1
ATOM 1079 N N . ILE A 1 129 ? -6.028 28.862 4.004 1.00 77.25 129 ILE A N 1
ATOM 1080 C CA . ILE A 1 129 ? -5.122 30.008 4.183 1.00 77.25 129 ILE A CA 1
ATOM 1081 C C . ILE A 1 129 ? -4.550 30.456 2.830 1.00 77.25 129 ILE A C 1
ATOM 1083 O O . ILE A 1 129 ? -4.623 31.634 2.492 1.00 77.25 129 ILE A O 1
ATOM 1087 N N . LEU A 1 130 ? -4.045 29.514 2.023 1.00 73.94 130 LEU A N 1
ATOM 1088 C CA . LEU A 1 130 ? -3.486 29.818 0.700 1.00 73.94 130 LEU A CA 1
ATOM 1089 C C . LEU A 1 130 ? -4.540 30.340 -0.286 1.00 73.94 130 LEU A C 1
ATOM 1091 O O . LEU A 1 130 ? -4.229 31.201 -1.104 1.00 73.94 130 LEU A O 1
ATOM 1095 N N . CYS A 1 131 ? -5.780 29.849 -0.213 1.00 70.62 131 CYS A N 1
ATOM 1096 C CA . CYS A 1 131 ? -6.872 30.357 -1.047 1.00 70.62 131 CYS A CA 1
ATOM 1097 C C . CYS A 1 131 ? -7.253 31.791 -0.657 1.00 70.62 131 CYS A C 1
ATOM 1099 O O . CYS A 1 131 ? -7.402 32.637 -1.535 1.00 70.62 131 CYS A O 1
ATOM 1101 N N . HIS A 1 132 ? -7.349 32.092 0.641 1.00 67.31 132 HIS A N 1
ATOM 1102 C CA . HIS A 1 132 ? -7.604 33.452 1.123 1.00 67.31 132 HIS A CA 1
ATOM 1103 C C . HIS A 1 132 ? -6.472 34.424 0.778 1.00 67.31 132 HIS A C 1
ATOM 1105 O O . HIS A 1 132 ? -6.730 35.580 0.450 1.00 67.31 132 HIS A O 1
ATOM 1111 N N . GLU A 1 133 ? -5.221 33.967 0.825 1.00 74.94 133 GLU A N 1
ATOM 1112 C CA . GLU A 1 133 ? -4.066 34.776 0.444 1.00 74.94 133 GLU A CA 1
ATOM 1113 C C . GLU A 1 133 ? -4.027 35.040 -1.067 1.00 74.94 133 GLU A C 1
ATOM 1115 O O . GLU A 1 133 ? -3.801 36.174 -1.478 1.00 74.94 133 GLU A O 1
ATOM 1120 N N . ALA A 1 134 ? -4.345 34.045 -1.900 1.00 71.38 134 ALA A N 1
ATOM 1121 C CA . ALA A 1 134 ? -4.419 34.213 -3.352 1.00 71.38 134 ALA A CA 1
ATOM 1122 C C . ALA A 1 134 ? -5.493 35.231 -3.782 1.00 71.38 134 ALA A C 1
ATOM 1124 O O . ALA A 1 134 ? -5.274 35.992 -4.724 1.00 71.38 134 ALA A O 1
ATOM 1125 N N . LEU A 1 135 ? -6.616 35.305 -3.058 1.00 69.06 135 LEU A N 1
ATOM 1126 C CA . LEU A 1 135 ? -7.677 36.289 -3.304 1.00 69.06 135 LEU A CA 1
ATOM 1127 C C . LEU A 1 135 ? -7.249 37.736 -3.000 1.00 69.06 135 LEU A C 1
ATOM 1129 O O . LEU A 1 135 ? -7.838 38.665 -3.543 1.00 69.06 135 LEU A O 1
ATOM 1133 N N . LYS A 1 136 ? -6.201 37.956 -2.190 1.00 71.50 136 LYS A N 1
ATOM 1134 C CA . LYS A 1 136 ? -5.661 39.307 -1.940 1.00 71.50 136 LYS A CA 1
ATOM 1135 C C . LYS A 1 136 ? -4.881 39.877 -3.125 1.00 71.50 136 LYS A C 1
ATOM 1137 O O . LYS A 1 136 ? -4.681 41.087 -3.180 1.00 71.50 136 LYS A O 1
ATOM 1142 N N . TYR A 1 137 ? -4.438 39.032 -4.056 1.00 68.56 137 TYR A N 1
ATOM 1143 C CA . TYR A 1 137 ? -3.569 39.433 -5.164 1.00 68.56 137 TYR A CA 1
ATOM 1144 C C . TYR A 1 137 ? -4.284 39.559 -6.520 1.00 68.56 137 TYR A C 1
ATOM 1146 O O . TYR A 1 137 ? -3.582 39.776 -7.499 1.00 68.56 137 TYR A O 1
ATOM 1154 N N . ASN A 1 138 ? -5.627 39.463 -6.570 1.00 49.25 138 ASN A N 1
ATOM 1155 C CA . ASN A 1 138 ? -6.494 39.699 -7.745 1.00 49.25 138 ASN A CA 1
ATOM 1156 C C . ASN A 1 138 ? -5.831 39.412 -9.112 1.00 49.25 138 ASN A C 1
ATOM 1158 O O . ASN A 1 138 ? -5.297 40.322 -9.750 1.00 49.25 138 ASN A O 1
ATOM 1162 N N . PHE A 1 139 ? -5.928 38.163 -9.577 1.00 45.50 139 PHE A N 1
ATOM 1163 C CA . PHE A 1 139 ? -5.921 37.867 -11.014 1.00 45.50 139 PHE A CA 1
ATOM 1164 C C . PHE A 1 139 ? -7.353 37.818 -11.538 1.00 45.50 139 PHE A C 1
ATOM 1166 O O . PHE A 1 139 ? -8.205 37.235 -10.827 1.00 45.50 139 PHE A O 1
#

Secondary structure (DSSP, 8-state):
-TTTTTSTTHHHHHHTT-TTS-HHHHHHHIIIII-TTS--SPPPHHHHHHHHHHHHHH--TT----HHHHHHHHHHHHS----HHHHHHHHHHHHHHHHHTTS--S---------------TT--HHHHHHHHHHTT--

Sequence (139 aa):
MNKWGHLSNCYMKIHKKFPEYTSKQIRQRWVSKLDQSLCHEPLDKAEEIFIVQWIKDNQTAYDKIYWKKLIAALKEQFGKLRSENKLKNYWYSRKGQVLSKNCVSSEDRNMLPSQDDDDIPPNASRMEILCHEALKYNF

pLDDT: mean 76.5, std 17.39, range [33.88, 94.0]